Protein AF-A0AAU1I4X6-F1 (afdb_monomer_lite)

Radius of gyration: 29.29 Å; chains: 1; bounding box: 71×29×78 Å

Sequence (105 aa):
MSDTVPQPEVPAETEVEAEEATDPGLAVEPGYDPAAPAPLNVPRTPTGHADVDAQLERLGDADHLATDGHLEVYEDVHRGLRDALTALDARPGPPAPPSPYGNRS

Organism: NCBI:txid2903632

Structure (mmCIF, N/CA/C/O backbone):
data_AF-A0AAU1I4X6-F1
#
_entry.id   AF-A0AAU1I4X6-F1
#
loop_
_atom_site.group_PDB
_atom_site.id
_atom_site.type_symbol
_atom_site.label_atom_id
_atom_site.label_alt_id
_atom_site.label_comp_id
_atom_site.label_asym_id
_atom_site.label_entity_id
_atom_site.label_seq_id
_atom_site.pdbx_PDB_ins_code
_atom_site.Cartn_x
_atom_site.Cartn_y
_atom_site.Cartn_z
_atom_site.occupancy
_atom_site.B_iso_or_equiv
_atom_site.auth_seq_id
_atom_site.auth_comp_id
_atom_site.auth_asym_id
_atom_site.auth_atom_id
_atom_site.pdbx_PDB_model_num
ATOM 1 N N . MET A 1 1 ? 38.165 2.946 31.361 1.00 45.56 1 MET A N 1
ATOM 2 C CA . MET A 1 1 ? 38.197 2.052 30.189 1.00 45.56 1 MET A CA 1
ATOM 3 C C . MET A 1 1 ? 37.252 2.638 29.155 1.00 45.56 1 MET A C 1
ATOM 5 O O . MET A 1 1 ? 36.067 2.347 29.200 1.00 45.56 1 MET A O 1
ATOM 9 N N . SER A 1 2 ? 37.770 3.542 28.324 1.00 44.56 2 SER A N 1
ATOM 10 C CA . SER A 1 2 ? 37.081 4.081 27.150 1.00 44.56 2 SER A CA 1
ATOM 11 C C . SER A 1 2 ? 37.855 3.556 25.953 1.00 44.56 2 SER A C 1
ATOM 13 O O . SER A 1 2 ? 39.018 3.917 25.790 1.00 44.56 2 SER A O 1
ATOM 15 N N . ASP A 1 3 ? 37.253 2.641 25.206 1.00 54.19 3 ASP A N 1
ATOM 16 C CA . ASP A 1 3 ? 37.835 2.104 23.983 1.00 54.19 3 ASP A CA 1
ATOM 17 C C . ASP A 1 3 ? 37.463 3.055 22.840 1.00 54.19 3 ASP A C 1
ATOM 19 O O . ASP A 1 3 ? 36.285 3.266 22.545 1.00 54.19 3 ASP A O 1
ATOM 23 N N . THR A 1 4 ? 38.473 3.733 22.301 1.00 65.25 4 THR A N 1
ATOM 24 C CA . THR A 1 4 ? 38.367 4.641 21.160 1.00 65.25 4 THR A CA 1
ATOM 25 C C . THR A 1 4 ? 38.837 3.875 19.930 1.00 65.25 4 THR A C 1
ATOM 27 O O . THR A 1 4 ? 39.981 3.431 19.879 1.00 65.25 4 THR A O 1
ATOM 30 N N . VAL A 1 5 ? 37.967 3.703 18.937 1.00 67.12 5 VAL A N 1
ATOM 31 C CA . VAL A 1 5 ? 38.349 3.074 17.666 1.00 67.12 5 VAL A CA 1
ATOM 32 C C . VAL A 1 5 ? 39.086 4.115 16.805 1.00 67.12 5 VAL A C 1
ATOM 34 O O . VAL A 1 5 ? 38.565 5.222 16.642 1.00 67.12 5 VAL A O 1
ATOM 37 N N . PRO A 1 6 ? 40.283 3.814 16.263 1.00 61.41 6 PRO A N 1
ATOM 38 C CA . PRO A 1 6 ? 40.989 4.713 15.358 1.00 61.41 6 PRO A CA 1
ATOM 39 C C . PRO A 1 6 ? 40.329 4.744 13.971 1.00 61.41 6 PRO A C 1
ATOM 41 O O . PRO A 1 6 ? 39.999 3.703 13.404 1.00 61.41 6 PRO A O 1
ATOM 44 N N . GLN A 1 7 ? 40.159 5.950 13.423 1.00 53.56 7 GLN A N 1
ATOM 45 C CA . GLN A 1 7 ? 39.801 6.170 12.019 1.00 53.56 7 GLN A CA 1
ATOM 46 C C . GLN A 1 7 ? 41.013 5.860 11.125 1.00 53.56 7 GLN A C 1
ATOM 48 O O . GLN A 1 7 ? 42.114 6.301 11.459 1.00 53.56 7 GLN A O 1
ATOM 53 N N . PRO A 1 8 ? 40.849 5.148 9.996 1.00 53.06 8 PRO A N 1
ATOM 54 C CA . PRO A 1 8 ? 41.893 5.062 8.991 1.00 53.06 8 PRO A CA 1
ATOM 55 C C . PRO A 1 8 ? 42.028 6.406 8.272 1.00 53.06 8 PRO A C 1
ATOM 57 O O . PRO A 1 8 ? 41.074 6.971 7.736 1.00 53.06 8 PRO A O 1
ATOM 60 N N . GLU A 1 9 ? 43.251 6.901 8.308 1.00 50.00 9 GLU A N 1
ATOM 61 C CA . GLU A 1 9 ? 43.734 8.130 7.705 1.00 50.00 9 GLU A CA 1
ATOM 62 C C . GLU A 1 9 ? 43.762 7.931 6.185 1.00 50.00 9 GLU A C 1
ATOM 64 O O . GLU A 1 9 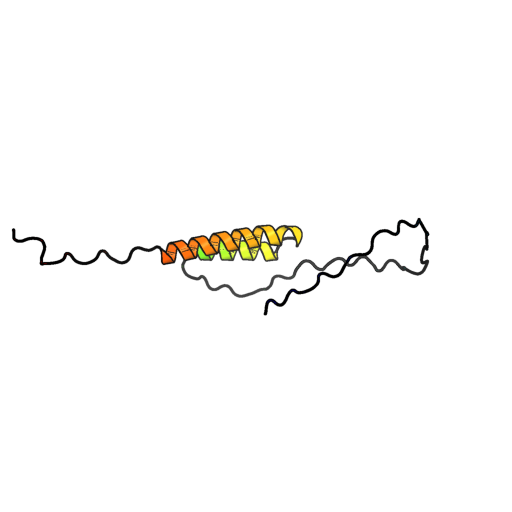? 44.464 7.055 5.680 1.00 50.00 9 GLU A O 1
ATOM 69 N N . VAL A 1 10 ? 42.965 8.705 5.449 1.00 58.47 10 VAL A N 1
ATOM 70 C CA . VAL A 1 10 ? 43.067 8.793 3.989 1.00 58.47 10 VAL A CA 1
ATOM 71 C C . VAL A 1 10 ? 44.317 9.609 3.637 1.00 58.47 10 VAL A C 1
ATOM 73 O O . VAL A 1 10 ? 44.383 10.783 4.008 1.00 58.47 10 VAL A O 1
ATOM 76 N N . PRO A 1 11 ? 45.330 9.042 2.954 1.00 47.28 11 PRO A N 1
ATOM 77 C CA . PRO A 1 11 ? 46.438 9.839 2.461 1.00 47.28 11 PRO A CA 1
ATOM 78 C C . PRO A 1 11 ? 45.969 10.681 1.276 1.00 47.28 11 PRO A C 1
ATOM 80 O O . PRO A 1 11 ? 45.245 10.214 0.396 1.00 47.28 11 PRO A O 1
ATOM 83 N N . ALA A 1 12 ? 46.406 11.933 1.297 1.00 47.03 12 ALA A N 1
ATOM 84 C CA . ALA A 1 12 ? 46.206 12.930 0.269 1.00 47.03 12 ALA A CA 1
ATOM 85 C C . ALA A 1 12 ? 46.861 12.545 -1.073 1.00 47.03 12 ALA A C 1
ATOM 87 O O . ALA A 1 12 ? 47.973 12.027 -1.105 1.00 47.03 12 ALA A O 1
ATOM 88 N N . GLU A 1 13 ? 46.142 12.903 -2.140 1.00 52.00 13 GLU A N 1
ATOM 89 C CA . GLU A 1 13 ? 46.628 13.409 -3.430 1.00 52.00 13 GLU A CA 1
ATOM 90 C C . GLU A 1 13 ? 47.544 12.514 -4.278 1.00 52.00 13 GLU A C 1
ATOM 92 O O . GLU A 1 13 ? 48.734 12.337 -4.025 1.00 52.00 13 GLU A O 1
ATOM 97 N N . THR A 1 14 ? 47.016 12.078 -5.423 1.00 38.91 14 THR A N 1
ATOM 98 C CA . THR A 1 14 ? 47.827 11.929 -6.633 1.00 38.91 14 THR A CA 1
ATOM 99 C C . THR A 1 14 ? 46.963 12.267 -7.849 1.00 38.91 14 THR A C 1
ATOM 101 O O . THR A 1 14 ? 46.150 11.465 -8.300 1.00 38.91 14 THR A O 1
ATOM 104 N N . GLU A 1 15 ? 47.126 13.487 -8.352 1.00 51.22 15 GLU A N 1
ATOM 105 C CA . GLU A 1 15 ? 46.785 13.856 -9.723 1.00 51.22 15 GLU A CA 1
ATOM 106 C C . GLU A 1 15 ? 47.957 13.406 -10.616 1.00 51.22 15 GLU A C 1
ATOM 108 O O . GLU A 1 15 ? 49.074 13.897 -10.472 1.00 51.22 15 GLU A O 1
ATOM 113 N N . VAL A 1 16 ? 47.718 12.418 -11.480 1.00 42.31 16 VAL A N 1
ATOM 114 C CA . VAL A 1 16 ? 48.504 12.090 -12.689 1.00 42.31 16 VAL A CA 1
ATOM 115 C C . VAL A 1 16 ? 47.456 11.584 -13.678 1.00 42.31 16 VAL A C 1
ATOM 117 O O . VAL A 1 16 ? 46.733 10.639 -13.384 1.00 42.31 16 VAL A O 1
ATOM 120 N N . GLU A 1 17 ? 47.070 12.419 -14.635 1.00 38.16 17 GLU A N 1
ATOM 121 C CA . GLU A 1 17 ? 47.650 12.480 -15.981 1.00 38.16 17 GLU A CA 1
ATOM 122 C C . GLU A 1 17 ? 47.114 11.359 -16.879 1.00 38.16 17 GLU A C 1
ATOM 124 O O . GLU A 1 17 ? 47.059 10.186 -16.524 1.00 38.16 17 GLU A O 1
ATOM 129 N N . ALA A 1 18 ? 46.633 11.784 -18.041 1.00 51.06 18 ALA A N 1
ATOM 130 C CA . ALA A 1 18 ? 46.027 10.949 -19.050 1.00 51.06 18 ALA A CA 1
ATOM 131 C C . ALA A 1 18 ? 47.028 9.920 -19.591 1.00 51.06 18 ALA A C 1
ATOM 133 O O . ALA A 1 18 ? 48.023 10.299 -20.200 1.00 51.06 18 ALA A O 1
ATOM 134 N N . GLU A 1 19 ? 46.696 8.636 -19.485 1.00 39.72 19 GLU A N 1
ATOM 135 C CA . GLU A 1 19 ? 47.188 7.631 -20.422 1.00 39.72 19 GLU A CA 1
ATOM 136 C C . GLU A 1 19 ? 46.006 6.885 -21.039 1.00 39.72 19 GLU A C 1
ATOM 138 O O . GLU A 1 19 ? 45.352 6.024 -20.452 1.00 39.72 19 GLU A O 1
ATOM 143 N N . GLU A 1 20 ? 45.739 7.292 -22.274 1.00 49.38 20 GLU A N 1
ATOM 144 C CA . GLU A 1 20 ? 45.074 6.541 -23.321 1.00 49.38 20 GLU A CA 1
ATOM 145 C C . GLU A 1 20 ? 45.750 5.168 -23.480 1.00 49.38 20 GLU A C 1
ATOM 147 O O . GLU A 1 20 ? 46.670 4.989 -24.270 1.00 49.38 20 GLU A O 1
ATOM 152 N N . ALA A 1 21 ? 45.285 4.171 -22.732 1.00 45.91 21 ALA A N 1
ATOM 153 C CA . ALA A 1 21 ? 45.481 2.769 -23.071 1.00 45.91 21 ALA A CA 1
ATOM 154 C C . ALA A 1 21 ? 44.177 2.264 -23.694 1.00 45.91 21 ALA A C 1
ATOM 156 O O . ALA A 1 21 ? 43.317 1.690 -23.028 1.00 45.91 21 ALA A O 1
ATOM 157 N N . THR A 1 22 ? 44.014 2.535 -24.991 1.00 44.44 22 THR A N 1
ATOM 158 C CA . THR A 1 22 ? 43.028 1.838 -25.821 1.00 44.44 22 THR A CA 1
ATOM 159 C C . THR A 1 22 ? 43.398 0.358 -25.817 1.00 44.44 22 THR A C 1
ATOM 161 O O . THR A 1 22 ? 44.318 -0.053 -26.520 1.00 44.44 22 THR A O 1
ATOM 164 N N . ASP A 1 23 ? 42.713 -0.433 -24.994 1.00 48.28 23 ASP A N 1
ATOM 165 C CA . ASP A 1 23 ? 42.717 -1.889 -25.081 1.00 48.28 23 ASP A CA 1
ATOM 166 C C . ASP A 1 23 ? 42.000 -2.285 -26.388 1.00 48.28 23 ASP A C 1
ATOM 168 O O . ASP A 1 23 ? 40.797 -2.040 -26.521 1.00 48.28 23 ASP A O 1
ATOM 172 N N . PRO A 1 24 ? 42.686 -2.859 -27.396 1.00 47.25 24 PRO A N 1
ATOM 173 C CA . PRO A 1 24 ? 42.050 -3.237 -28.654 1.00 47.25 24 PRO A CA 1
A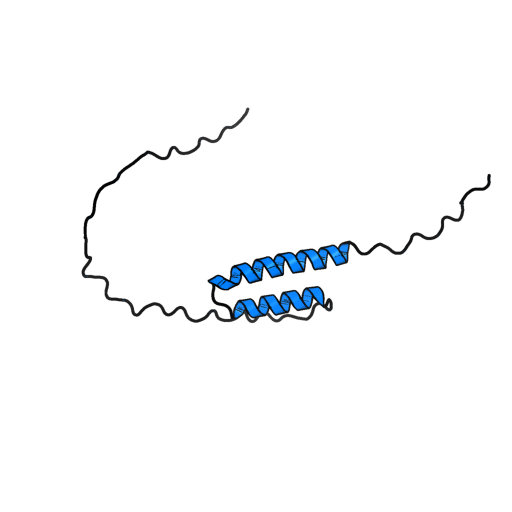TOM 174 C C . PRO A 1 24 ? 41.334 -4.600 -28.545 1.00 47.25 24 PRO A C 1
ATOM 176 O O . PRO A 1 24 ? 41.196 -5.302 -29.547 1.00 47.25 24 PRO A O 1
ATOM 179 N N . GLY A 1 25 ? 40.914 -5.003 -27.341 1.00 48.75 25 GLY A N 1
ATOM 180 C CA . GLY A 1 25 ? 40.322 -6.303 -27.035 1.00 48.75 25 GLY A CA 1
ATOM 181 C C . GLY A 1 25 ? 38.893 -6.261 -26.495 1.00 48.75 25 GLY A C 1
ATOM 182 O O . GLY A 1 25 ? 38.302 -7.324 -26.310 1.00 48.75 25 GLY A O 1
ATOM 183 N N . LEU A 1 26 ? 38.289 -5.085 -26.296 1.00 50.72 26 LEU A N 1
ATOM 184 C CA . LEU A 1 26 ? 36.858 -4.985 -26.001 1.00 50.72 26 LEU A CA 1
ATOM 185 C C . LEU A 1 26 ? 36.063 -5.135 -27.299 1.00 50.72 26 LEU A C 1
ATOM 187 O O . LEU A 1 26 ? 35.560 -4.171 -27.877 1.00 50.72 26 LEU A O 1
ATOM 191 N N . ALA A 1 27 ? 35.954 -6.380 -27.768 1.00 53.22 27 ALA A N 1
ATOM 192 C CA . ALA A 1 27 ? 34.805 -6.767 -28.565 1.00 53.22 27 ALA A CA 1
ATOM 193 C C . ALA A 1 27 ? 33.569 -6.241 -27.828 1.00 53.22 27 ALA A C 1
ATOM 195 O O . ALA A 1 27 ? 33.363 -6.557 -26.656 1.00 53.22 27 ALA A O 1
ATOM 196 N N . VAL A 1 28 ? 32.815 -5.362 -28.488 1.00 58.38 28 VAL A N 1
ATOM 197 C CA . VAL A 1 28 ? 31.534 -4.872 -27.993 1.00 58.38 28 VAL A CA 1
ATOM 198 C C . VAL A 1 28 ? 30.656 -6.104 -27.826 1.00 58.38 28 VAL A C 1
ATOM 200 O O . VAL A 1 28 ? 30.082 -6.600 -28.796 1.00 58.38 28 VAL A O 1
ATOM 203 N N . GLU A 1 29 ? 30.613 -6.634 -26.603 1.00 58.03 29 GLU A N 1
ATOM 204 C CA . GLU A 1 29 ? 29.566 -7.546 -26.173 1.00 58.03 29 GLU A CA 1
ATOM 205 C C . GLU A 1 29 ? 28.252 -6.873 -26.595 1.00 58.03 29 GLU A C 1
ATOM 207 O O . GLU A 1 29 ? 28.085 -5.672 -26.334 1.00 58.03 29 GLU A O 1
ATOM 212 N N . PRO A 1 30 ? 27.358 -7.571 -27.321 1.00 56.62 30 PRO A N 1
ATOM 213 C CA . PRO A 1 30 ? 26.077 -6.992 -27.692 1.00 56.62 30 PRO A CA 1
ATOM 214 C C . PRO A 1 30 ? 25.453 -6.481 -26.400 1.00 56.62 30 PRO A C 1
ATOM 216 O O . PRO A 1 30 ? 25.344 -7.247 -25.442 1.00 56.62 30 PRO A O 1
ATOM 219 N N . GLY A 1 31 ? 25.177 -5.171 -26.357 1.00 58.28 31 GLY A N 1
ATOM 220 C CA . GLY A 1 31 ? 24.792 -4.475 -25.137 1.00 58.28 31 GLY A CA 1
ATOM 221 C C . GLY A 1 31 ? 23.803 -5.321 -24.354 1.00 58.28 31 GLY A C 1
ATOM 222 O O . GLY A 1 31 ? 22.821 -5.788 -24.929 1.00 58.28 31 GLY A O 1
ATOM 223 N N . TYR A 1 32 ? 24.121 -5.582 -23.085 1.00 55.97 32 TYR A N 1
ATOM 224 C CA . TYR A 1 32 ? 23.215 -6.248 -22.164 1.00 55.97 32 TYR A CA 1
ATOM 225 C C . TYR A 1 3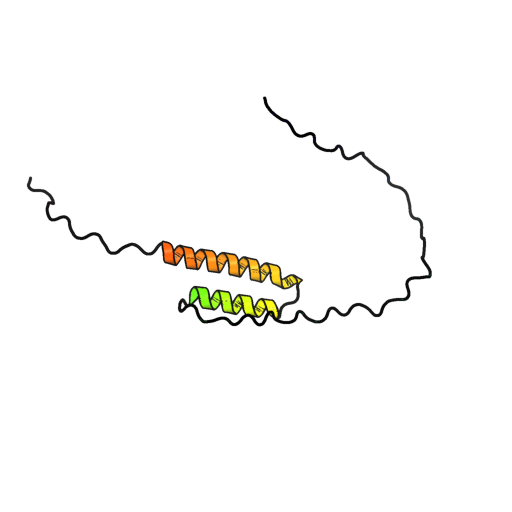2 ? 21.913 -5.452 -22.187 1.00 55.97 32 TYR A C 1
ATOM 227 O O . TYR A 1 32 ? 21.846 -4.374 -21.606 1.00 55.97 32 TYR A O 1
ATOM 235 N N . ASP A 1 33 ? 20.932 -5.935 -22.946 1.00 61.06 33 ASP A N 1
ATOM 236 C CA . ASP A 1 33 ? 19.565 -5.457 -22.888 1.00 61.06 33 ASP A CA 1
ATOM 237 C C . ASP A 1 33 ? 19.017 -6.087 -21.611 1.00 61.06 33 ASP A C 1
ATOM 239 O O . ASP A 1 33 ? 18.800 -7.308 -21.592 1.00 61.06 33 ASP A O 1
ATOM 243 N N . PRO A 1 34 ? 18.953 -5.342 -20.488 1.00 66.88 34 PRO A N 1
ATOM 244 C CA . PRO A 1 34 ? 18.471 -5.916 -19.252 1.00 66.88 34 PRO A CA 1
ATOM 245 C C . PRO A 1 34 ? 17.059 -6.407 -19.537 1.00 66.88 34 PRO A C 1
ATOM 247 O O . PRO A 1 34 ? 16.169 -5.609 -19.829 1.00 66.88 34 PRO A O 1
ATOM 250 N N . ALA A 1 35 ? 16.857 -7.725 -19.480 1.00 68.25 35 ALA A N 1
ATOM 251 C CA . ALA A 1 35 ? 15.521 -8.288 -19.559 1.00 68.25 35 ALA A CA 1
ATOM 252 C C . ALA A 1 35 ? 14.632 -7.499 -18.590 1.00 68.25 35 ALA A C 1
ATOM 254 O O . ALA A 1 35 ? 15.007 -7.322 -17.426 1.00 68.25 35 ALA A O 1
ATOM 255 N N . ALA A 1 36 ? 13.508 -6.972 -19.090 1.00 66.06 36 ALA A N 1
ATOM 256 C CA . ALA A 1 36 ? 12.591 -6.189 -18.271 1.00 66.06 36 ALA A CA 1
ATOM 257 C C . ALA A 1 36 ? 12.300 -6.957 -16.968 1.00 66.06 36 ALA A C 1
ATOM 259 O O . ALA A 1 36 ? 12.149 -8.185 -17.029 1.00 66.06 36 ALA A O 1
ATOM 260 N N . PRO A 1 37 ? 12.269 -6.280 -15.803 1.00 65.62 37 PRO A N 1
ATOM 261 C CA . PRO A 1 37 ? 12.103 -6.947 -14.518 1.00 65.62 37 PRO A CA 1
ATOM 262 C C . PRO A 1 37 ? 10.887 -7.874 -14.574 1.00 65.62 37 PRO A C 1
ATOM 264 O O . PRO A 1 37 ? 9.773 -7.455 -14.885 1.00 65.62 37 PRO A O 1
ATOM 267 N N . ALA A 1 38 ? 11.119 -9.168 -14.344 1.00 69.06 38 ALA A N 1
ATOM 268 C CA . ALA A 1 38 ? 10.036 -10.134 -14.293 1.00 69.06 38 ALA A CA 1
ATOM 269 C C . ALA A 1 38 ? 9.240 -9.907 -12.994 1.00 69.06 38 ALA A C 1
ATOM 271 O O . ALA A 1 38 ? 9.859 -9.811 -11.931 1.00 69.06 38 ALA A O 1
ATOM 272 N N . PRO A 1 39 ? 7.896 -9.844 -13.047 1.00 69.25 39 PRO A N 1
ATOM 273 C CA . PRO A 1 39 ? 7.083 -9.598 -11.861 1.00 69.25 39 PRO A CA 1
ATOM 274 C C . PRO A 1 39 ? 7.270 -10.716 -10.831 1.00 69.25 39 PRO A C 1
ATOM 276 O O . PRO A 1 39 ? 7.395 -11.894 -11.185 1.00 69.25 39 PRO A O 1
ATOM 279 N N . LEU A 1 40 ? 7.251 -10.366 -9.541 1.00 68.81 40 LEU A N 1
ATOM 280 C CA . LEU A 1 40 ? 7.533 -11.317 -8.458 1.00 68.81 40 LEU A CA 1
ATOM 281 C C . LEU A 1 40 ? 6.416 -12.359 -8.272 1.00 68.81 40 LEU A C 1
ATOM 283 O O . LEU A 1 40 ? 6.632 -13.376 -7.617 1.00 68.81 40 LEU A O 1
ATOM 287 N N . ASN A 1 41 ? 5.235 -12.133 -8.866 1.00 69.12 41 ASN A N 1
ATOM 288 C CA . ASN A 1 41 ? 4.086 -13.052 -8.873 1.00 69.12 41 ASN A CA 1
ATOM 289 C C . ASN A 1 41 ? 3.701 -13.579 -7.478 1.00 69.12 41 ASN A C 1
ATOM 291 O O . ASN A 1 41 ? 3.205 -14.700 -7.336 1.00 69.12 41 ASN A O 1
ATOM 295 N N . VAL A 1 42 ? 3.919 -12.778 -6.432 1.00 71.06 42 VAL A N 1
ATOM 296 C CA . VAL A 1 42 ? 3.526 -13.151 -5.073 1.00 71.06 42 VAL A CA 1
ATOM 297 C C . VAL A 1 42 ? 2.001 -13.044 -4.977 1.00 71.06 42 VAL A C 1
ATOM 299 O O . VAL A 1 42 ? 1.461 -11.949 -5.155 1.00 71.06 42 VAL A O 1
ATOM 302 N N . PRO A 1 43 ? 1.279 -14.145 -4.700 1.00 70.81 43 PRO A N 1
ATOM 303 C CA . PRO A 1 43 ? -0.172 -14.100 -4.599 1.00 70.81 43 PRO A CA 1
ATOM 304 C C . PRO A 1 43 ? -0.583 -13.218 -3.413 1.00 70.81 43 PRO A C 1
ATOM 306 O O . PRO A 1 43 ? -0.277 -13.526 -2.260 1.00 70.81 43 PRO A O 1
ATOM 309 N N . ARG A 1 44 ? -1.293 -12.119 -3.690 1.00 74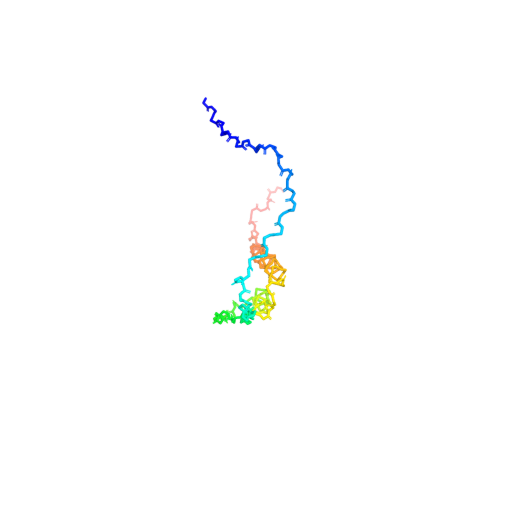.38 44 ARG A N 1
ATOM 310 C CA . ARG A 1 44 ? -1.841 -11.223 -2.663 1.00 74.38 44 ARG A CA 1
ATOM 311 C C . ARG A 1 44 ? -3.280 -11.623 -2.351 1.00 74.38 44 ARG A C 1
ATOM 313 O O . ARG A 1 44 ? -4.165 -11.503 -3.191 1.00 74.38 44 ARG A O 1
ATOM 320 N N . THR A 1 45 ? -3.507 -12.112 -1.135 1.00 79.81 45 THR A N 1
ATOM 321 C CA . THR A 1 45 ? -4.866 -12.275 -0.598 1.00 79.81 45 THR A CA 1
ATOM 322 C C . THR A 1 45 ? -5.284 -10.934 0.008 1.00 79.81 45 THR A C 1
ATOM 324 O O . THR A 1 45 ? -4.493 -10.391 0.783 1.00 79.81 45 THR A O 1
ATOM 327 N N . PRO A 1 46 ? -6.466 -10.380 -0.325 1.00 85.44 46 PRO A N 1
ATOM 328 C CA . PRO A 1 46 ? -6.912 -9.119 0.257 1.00 85.44 46 PRO A CA 1
ATOM 329 C C . PRO A 1 46 ? -6.976 -9.239 1.779 1.00 85.44 46 PRO A C 1
ATOM 331 O O . PRO A 1 46 ? -7.463 -10.233 2.323 1.00 85.44 46 PRO A O 1
ATOM 334 N N . THR A 1 47 ? -6.464 -8.223 2.461 1.00 84.56 47 THR A N 1
ATOM 335 C CA . THR A 1 47 ? -6.390 -8.178 3.925 1.00 84.56 47 THR A CA 1
ATOM 336 C C . THR A 1 47 ? -7.740 -7.829 4.549 1.00 84.56 47 THR A C 1
ATOM 338 O O . THR A 1 47 ? -7.968 -8.109 5.726 1.00 84.56 47 THR A O 1
ATOM 341 N N . GLY A 1 48 ? -8.650 -7.249 3.756 1.00 87.94 48 GLY A N 1
ATOM 342 C CA . GLY A 1 48 ? -9.959 -6.784 4.207 1.00 87.94 48 GLY A CA 1
ATOM 343 C C . GLY A 1 48 ? -9.926 -5.368 4.782 1.00 87.94 48 GLY A C 1
ATOM 344 O O . GLY A 1 48 ? -10.933 -4.909 5.323 1.00 87.94 48 GLY A O 1
ATOM 345 N N . HIS A 1 49 ? -8.794 -4.669 4.667 1.00 89.19 49 HIS A N 1
ATOM 346 C CA . HIS A 1 49 ? -8.656 -3.279 5.067 1.00 89.19 49 HIS A CA 1
ATOM 347 C C . HIS A 1 49 ? -8.289 -2.427 3.852 1.00 89.19 49 HIS A C 1
ATOM 349 O O . HIS A 1 49 ? -7.168 -2.495 3.359 1.00 89.19 49 HIS A O 1
ATOM 355 N N . ALA A 1 50 ? -9.247 -1.614 3.396 1.00 89.50 50 ALA A N 1
ATOM 356 C CA . ALA A 1 50 ? -9.160 -0.873 2.136 1.00 89.50 50 ALA A CA 1
ATOM 357 C C . ALA A 1 50 ? -7.877 -0.039 1.994 1.00 89.50 50 ALA A C 1
ATOM 359 O O . ALA A 1 50 ? -7.272 -0.049 0.927 1.00 89.50 50 ALA A O 1
ATOM 360 N N . ASP A 1 51 ? -7.433 0.624 3.066 1.00 88.25 51 ASP A N 1
ATOM 361 C CA . ASP A 1 51 ? -6.222 1.450 3.031 1.00 88.25 51 ASP A CA 1
ATOM 362 C C . ASP A 1 51 ? -4.960 0.600 2.840 1.00 88.25 51 ASP A C 1
ATOM 364 O O . ASP A 1 51 ? -4.089 0.953 2.054 1.00 88.25 51 ASP A O 1
ATOM 368 N N . VAL A 1 52 ? -4.876 -0.557 3.504 1.00 91.19 52 VAL A N 1
ATOM 369 C CA . VAL A 1 52 ? -3.757 -1.501 3.343 1.00 91.19 52 VAL A CA 1
ATOM 370 C C . VAL A 1 52 ? -3.796 -2.147 1.960 1.00 91.19 52 VAL A C 1
ATOM 372 O O . VAL A 1 52 ? -2.767 -2.239 1.295 1.00 91.19 52 VAL A O 1
ATOM 375 N N . ASP A 1 53 ? -4.982 -2.553 1.509 1.00 92.88 53 ASP A N 1
ATOM 376 C CA . ASP A 1 53 ? -5.172 -3.196 0.209 1.00 92.88 53 ASP A CA 1
ATOM 377 C C . ASP A 1 53 ? -4.803 -2.244 -0.948 1.00 92.88 53 ASP A C 1
ATOM 379 O O . ASP A 1 53 ? -4.132 -2.670 -1.888 1.00 92.88 53 ASP A O 1
ATOM 383 N N . ALA A 1 54 ? -5.114 -0.947 -0.837 1.00 91.88 54 ALA A N 1
ATOM 384 C CA . ALA A 1 54 ? -4.708 0.070 -1.810 1.00 91.88 54 ALA A CA 1
ATOM 385 C C . ALA A 1 54 ? -3.179 0.256 -1.885 1.00 91.88 54 ALA A C 1
ATOM 387 O O . ALA A 1 54 ? -2.617 0.384 -2.974 1.00 91.88 54 ALA A O 1
ATOM 388 N N . GLN A 1 55 ? -2.473 0.230 -0.746 1.00 91.25 55 GLN A N 1
ATOM 389 C CA . GLN A 1 55 ? -1.004 0.313 -0.743 1.00 91.25 55 GLN A CA 1
ATOM 390 C C . GLN A 1 55 ? -0.354 -0.937 -1.353 1.00 91.25 55 GLN A C 1
ATOM 392 O O . GLN A 1 55 ? 0.676 -0.847 -2.022 1.00 91.25 55 GLN A O 1
ATOM 397 N N . LEU A 1 56 ? -0.957 -2.112 -1.155 1.00 90.44 56 LEU A N 1
ATOM 398 C CA . LEU A 1 56 ? -0.484 -3.365 -1.745 1.00 90.44 56 LEU A CA 1
ATOM 399 C C . LEU A 1 56 ? -0.714 -3.435 -3.259 1.00 90.44 56 LEU A C 1
ATOM 401 O O . LEU A 1 56 ? 0.110 -4.020 -3.963 1.00 90.44 56 LEU A O 1
ATOM 405 N N . GLU A 1 57 ? -1.803 -2.847 -3.753 1.00 89.56 57 GLU A N 1
ATOM 406 C CA . GLU A 1 57 ? -2.052 -2.667 -5.187 1.00 89.56 57 GLU A CA 1
ATOM 407 C C . GLU A 1 57 ? -0.981 -1.763 -5.809 1.00 89.56 57 GLU A C 1
ATOM 409 O O . GLU A 1 57 ? -0.311 -2.177 -6.752 1.00 89.56 57 GLU A O 1
ATOM 414 N N . ARG A 1 58 ? -0.702 -0.609 -5.187 1.00 87.25 58 ARG A N 1
ATOM 415 C CA . ARG A 1 58 ? 0.348 0.325 -5.627 1.00 87.25 58 ARG A CA 1
ATOM 416 C C . ARG A 1 58 ? 1.749 -0.291 -5.614 1.00 87.25 58 ARG A C 1
ATOM 418 O O . ARG A 1 58 ? 2.577 0.008 -6.468 1.00 87.25 58 ARG A O 1
ATOM 425 N N . LEU A 1 59 ? 2.023 -1.190 -4.670 1.00 89.38 59 LEU A N 1
ATOM 426 C CA . LEU A 1 59 ? 3.259 -1.972 -4.668 1.00 89.38 59 LEU A CA 1
ATOM 427 C C . LEU A 1 59 ? 3.326 -2.964 -5.842 1.00 89.38 59 LEU A C 1
ATOM 429 O O . LEU A 1 59 ? 4.415 -3.319 -6.275 1.00 89.38 59 LEU A O 1
ATOM 433 N N . GLY A 1 60 ? 2.186 -3.435 -6.353 1.00 86.31 60 GLY A N 1
ATOM 434 C CA . GLY A 1 60 ? 2.118 -4.233 -7.579 1.00 86.31 60 GLY A CA 1
ATOM 435 C C . GLY A 1 60 ? 2.480 -3.442 -8.832 1.00 86.31 60 GLY A C 1
ATOM 436 O O . GLY A 1 60 ? 3.129 -3.993 -9.713 1.00 86.31 60 GLY A O 1
ATOM 437 N N . ASP A 1 61 ? 2.157 -2.150 -8.880 1.00 84.81 61 ASP A N 1
ATOM 438 C CA . ASP A 1 61 ? 2.552 -1.286 -9.999 1.00 84.81 61 ASP A CA 1
ATOM 439 C C . ASP A 1 61 ? 4.080 -1.123 -10.092 1.00 84.81 61 ASP A C 1
ATOM 441 O O . ASP A 1 61 ? 4.621 -0.992 -11.191 1.00 84.81 61 ASP A O 1
ATOM 445 N N . ALA A 1 62 ? 4.794 -1.192 -8.958 1.00 86.00 62 ALA A N 1
ATOM 446 C CA . ALA A 1 62 ? 6.257 -1.129 -8.923 1.00 86.00 62 ALA A CA 1
ATOM 447 C C . ALA A 1 62 ? 6.925 -2.265 -9.713 1.00 86.00 62 ALA A C 1
ATOM 449 O O . ALA A 1 62 ? 7.934 -2.017 -10.368 1.00 86.00 62 ALA A O 1
ATOM 450 N N . ASP A 1 63 ? 6.341 -3.471 -9.733 1.00 82.31 63 ASP A N 1
ATOM 451 C CA . ASP A 1 63 ? 6.863 -4.616 -10.501 1.00 82.31 63 ASP A CA 1
ATOM 452 C C . ASP A 1 63 ? 6.936 -4.316 -12.013 1.00 82.31 63 ASP A C 1
ATOM 454 O O . ASP A 1 63 ? 7.676 -4.973 -12.745 1.00 82.31 63 ASP A O 1
ATOM 458 N N . HIS A 1 64 ? 6.181 -3.320 -12.488 1.00 81.44 64 HIS A N 1
ATOM 459 C CA . HIS A 1 64 ? 6.139 -2.894 -13.886 1.00 81.44 64 HIS A CA 1
ATOM 460 C C . HIS A 1 64 ? 6.948 -1.624 -14.180 1.00 81.44 64 HIS A C 1
ATOM 462 O O . HIS A 1 64 ? 7.078 -1.241 -15.345 1.00 81.44 64 HIS A O 1
ATOM 468 N N . LEU A 1 65 ? 7.498 -0.963 -13.159 1.00 82.69 65 LEU A N 1
ATOM 469 C CA . LEU A 1 65 ? 8.326 0.226 -13.338 1.00 82.69 65 LEU A CA 1
ATOM 470 C C . LEU A 1 65 ? 9.769 -0.143 -13.703 1.00 82.69 65 LEU A C 1
ATOM 472 O O . LEU A 1 65 ? 10.261 -1.227 -13.390 1.00 82.69 65 LEU A O 1
ATOM 476 N N . ALA A 1 66 ? 10.474 0.794 -14.339 1.00 83.94 66 ALA A N 1
ATOM 477 C CA . ALA A 1 66 ? 11.931 0.739 -14.419 1.00 83.94 66 ALA A CA 1
ATOM 478 C C . ALA A 1 66 ? 12.542 0.971 -13.027 1.00 83.94 66 ALA A C 1
ATOM 480 O O . ALA A 1 66 ? 11.935 1.635 -12.185 1.00 83.94 66 ALA A O 1
ATOM 481 N N . THR A 1 67 ? 13.757 0.471 -12.802 1.00 81.19 67 THR A N 1
ATOM 482 C CA . THR A 1 67 ? 14.445 0.495 -11.498 1.00 81.19 67 THR A CA 1
ATOM 483 C C . THR A 1 67 ? 14.522 1.890 -10.869 1.00 81.19 67 THR A C 1
ATOM 485 O O . THR A 1 67 ? 14.395 2.018 -9.653 1.00 81.19 67 THR A O 1
ATOM 488 N N . ASP A 1 68 ? 14.645 2.942 -11.684 1.00 81.81 68 ASP A N 1
ATOM 489 C CA . ASP A 1 68 ? 14.690 4.333 -11.215 1.00 81.81 68 ASP A CA 1
ATOM 490 C C . ASP A 1 68 ? 13.387 4.776 -10.517 1.00 81.81 68 ASP A C 1
ATOM 492 O O . ASP A 1 68 ? 13.416 5.631 -9.637 1.00 81.81 68 ASP A O 1
ATOM 496 N N . GLY A 1 69 ? 12.244 4.167 -10.859 1.00 85.19 69 GLY A N 1
ATOM 497 C CA . GLY A 1 69 ? 10.935 4.464 -10.265 1.00 85.19 69 GLY A CA 1
ATOM 498 C C . GLY A 1 69 ? 10.565 3.594 -9.058 1.00 85.19 69 GLY A C 1
ATOM 499 O O . GLY A 1 69 ? 9.578 3.874 -8.379 1.00 85.19 69 GLY A O 1
ATOM 500 N N . HIS A 1 70 ? 11.331 2.538 -8.762 1.00 88.38 70 HIS A N 1
ATOM 501 C CA . HIS A 1 70 ? 10.991 1.590 -7.688 1.00 88.38 70 HIS A CA 1
ATOM 502 C C . HIS A 1 70 ? 11.107 2.225 -6.304 1.00 88.38 70 HIS A C 1
ATOM 504 O O . HIS A 1 70 ? 10.275 1.971 -5.433 1.00 88.38 70 HIS A O 1
ATOM 510 N N . LEU A 1 71 ? 12.125 3.065 -6.102 1.00 90.38 71 LEU A N 1
ATOM 511 C CA . LEU A 1 71 ? 12.418 3.665 -4.801 1.00 90.38 71 LEU A CA 1
ATOM 512 C C . LEU A 1 71 ? 11.305 4.621 -4.348 1.00 90.38 71 LEU A C 1
ATOM 514 O O . LEU A 1 71 ? 10.853 4.542 -3.209 1.00 90.38 71 LEU A O 1
ATOM 518 N N . GLU A 1 72 ? 10.814 5.473 -5.248 1.00 89.50 72 GLU A N 1
ATOM 519 C CA . GLU A 1 72 ? 9.728 6.415 -4.948 1.00 89.50 72 GLU A CA 1
ATOM 520 C C . GLU A 1 72 ? 8.428 5.690 -4.576 1.00 89.50 72 GLU A C 1
ATOM 522 O O . GLU A 1 72 ? 7.722 6.099 -3.650 1.00 89.50 72 GLU A O 1
ATOM 527 N N . VAL A 1 73 ? 8.122 4.581 -5.262 1.00 89.69 73 VAL A N 1
ATOM 528 C CA . VAL A 1 73 ? 6.949 3.764 -4.936 1.00 89.69 73 VAL A CA 1
ATOM 529 C C . VAL A 1 73 ? 7.129 3.051 -3.604 1.00 89.69 73 VAL A C 1
ATOM 531 O O . VAL A 1 73 ? 6.209 3.069 -2.787 1.00 89.69 73 VAL A O 1
ATOM 534 N N . TYR A 1 74 ? 8.304 2.472 -3.354 1.00 90.06 74 TYR A N 1
ATOM 535 C CA . TYR A 1 74 ? 8.579 1.757 -2.112 1.00 90.06 74 TYR A CA 1
ATOM 536 C C . TYR A 1 74 ? 8.437 2.660 -0.885 1.00 90.06 74 TYR A C 1
ATOM 538 O O . TYR A 1 74 ? 7.792 2.264 0.084 1.00 90.06 74 TYR A O 1
ATOM 546 N N . GLU A 1 75 ? 8.986 3.875 -0.934 1.00 94.88 75 GLU A N 1
ATOM 547 C CA . GLU A 1 75 ? 8.928 4.830 0.178 1.00 94.88 75 GLU A CA 1
ATOM 548 C C . GLU A 1 75 ? 7.504 5.320 0.458 1.00 94.88 75 GLU A C 1
ATOM 550 O O . GLU A 1 75 ? 7.075 5.378 1.615 1.00 94.88 75 GLU A O 1
ATOM 555 N N . ASP A 1 76 ? 6.741 5.631 -0.590 1.00 93.50 76 ASP A N 1
ATOM 556 C CA . ASP A 1 76 ? 5.349 6.058 -0.441 1.00 93.50 76 ASP A CA 1
ATOM 557 C C . ASP A 1 76 ? 4.466 4.928 0.112 1.00 93.50 76 ASP A C 1
ATOM 559 O O . ASP A 1 76 ? 3.726 5.144 1.073 1.00 93.50 76 ASP A O 1
ATOM 563 N N . VAL A 1 77 ? 4.641 3.694 -0.380 1.00 94.38 77 V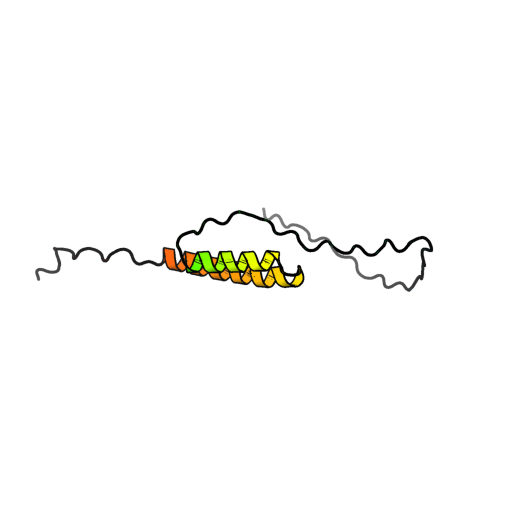AL A N 1
ATOM 564 C CA . VAL A 1 77 ? 3.972 2.502 0.171 1.00 94.38 77 VAL A CA 1
ATOM 565 C C . VAL A 1 77 ? 4.369 2.280 1.632 1.00 94.38 77 VAL A C 1
ATOM 567 O O . VAL A 1 77 ? 3.511 1.998 2.471 1.00 94.38 77 VAL A O 1
ATOM 570 N N . HIS A 1 78 ? 5.651 2.436 1.976 1.00 95.00 78 HIS A N 1
ATOM 571 C CA . HIS A 1 78 ? 6.124 2.288 3.354 1.00 95.00 78 HIS A CA 1
ATOM 572 C C . HIS A 1 78 ? 5.496 3.316 4.295 1.00 95.00 78 HIS 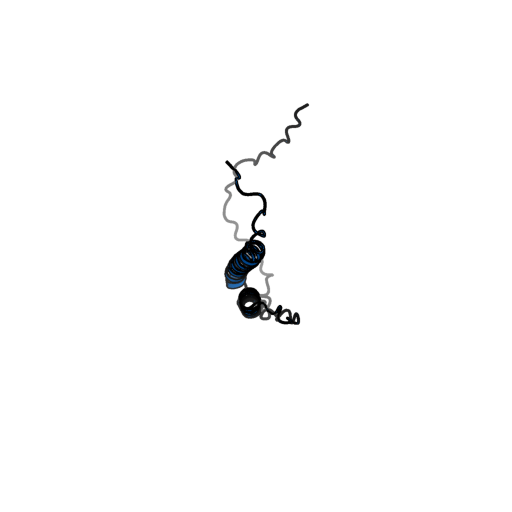A C 1
ATOM 574 O O . HIS A 1 78 ? 5.136 2.984 5.429 1.00 95.00 78 HIS A O 1
ATOM 580 N N . ARG A 1 79 ? 5.369 4.570 3.846 1.00 94.75 79 ARG A N 1
ATOM 581 C CA . ARG A 1 79 ? 4.703 5.621 4.618 1.00 94.75 79 ARG A CA 1
ATOM 582 C C . ARG A 1 79 ? 3.208 5.330 4.753 1.00 94.75 79 ARG A C 1
ATOM 584 O O . ARG A 1 79 ? 2.723 5.295 5.881 1.00 94.75 79 ARG A O 1
ATOM 591 N N . GLY A 1 80 ? 2.514 5.031 3.656 1.00 93.75 80 GLY A N 1
ATOM 592 C CA . GLY A 1 80 ? 1.079 4.742 3.660 1.00 93.75 80 GLY A CA 1
ATOM 593 C C . GLY A 1 80 ? 0.709 3.540 4.532 1.00 93.75 80 GLY A C 1
ATOM 594 O O . GLY A 1 80 ? -0.246 3.602 5.305 1.00 93.75 80 GLY A O 1
ATOM 595 N N . LEU A 1 81 ? 1.505 2.466 4.489 1.00 95.12 81 LEU A N 1
ATOM 596 C CA . LEU A 1 81 ? 1.283 1.293 5.335 1.00 95.12 81 LEU A CA 1
ATOM 597 C C . LEU A 1 81 ? 1.503 1.611 6.819 1.00 95.12 81 LEU A C 1
ATOM 599 O O . LEU A 1 81 ? 0.721 1.177 7.665 1.00 95.12 81 LEU A O 1
ATOM 603 N N . ARG A 1 82 ? 2.542 2.388 7.152 1.00 95.12 82 ARG A N 1
ATOM 604 C CA . ARG A 1 82 ? 2.791 2.825 8.533 1.00 95.12 82 ARG A CA 1
ATOM 605 C C . ARG A 1 82 ? 1.625 3.655 9.068 1.00 95.12 82 ARG A C 1
ATOM 607 O O . ARG A 1 82 ? 1.203 3.433 10.203 1.00 95.12 82 ARG A O 1
ATOM 614 N N . ASP A 1 83 ? 1.099 4.570 8.264 1.00 94.38 83 ASP A N 1
ATOM 615 C CA . ASP A 1 83 ? -0.014 5.433 8.657 1.00 94.38 83 ASP A CA 1
ATOM 616 C C . ASP A 1 83 ? -1.303 4.622 8.858 1.00 94.38 83 ASP A C 1
ATOM 618 O O . ASP A 1 83 ? -1.961 4.766 9.890 1.00 94.38 83 ASP A O 1
ATOM 622 N N . ALA A 1 84 ? -1.616 3.693 7.947 1.00 93.56 84 ALA A N 1
ATOM 623 C CA . ALA A 1 84 ? -2.773 2.802 8.073 1.00 93.56 84 ALA A CA 1
ATOM 624 C C . ALA A 1 84 ? -2.700 1.929 9.341 1.00 93.56 84 ALA A C 1
ATOM 626 O O . ALA A 1 84 ? -3.668 1.822 10.097 1.00 93.56 84 ALA A O 1
ATOM 627 N N . LEU A 1 85 ? -1.533 1.345 9.626 1.00 92.62 85 LEU A N 1
ATOM 628 C CA . LEU A 1 85 ? -1.328 0.543 10.835 1.00 92.62 85 LEU A CA 1
ATOM 629 C C . LEU A 1 85 ? -1.406 1.390 12.111 1.00 92.62 85 LEU A C 1
ATOM 631 O O . LEU A 1 85 ? -1.996 0.958 13.101 1.00 92.62 85 LEU A O 1
ATOM 635 N N . THR A 1 86 ? -0.878 2.613 12.078 1.00 92.38 86 THR A N 1
ATOM 636 C CA . THR A 1 86 ? -0.991 3.564 13.192 1.00 92.38 86 THR A CA 1
ATOM 637 C C . THR A 1 86 ? -2.452 3.939 13.447 1.00 92.38 86 THR A C 1
ATOM 639 O O . THR A 1 86 ? -2.887 3.987 14.595 1.00 92.38 86 THR A O 1
ATOM 642 N N . ALA A 1 87 ? -3.247 4.154 12.396 1.00 89.69 87 ALA A N 1
ATOM 643 C CA . ALA A 1 87 ? -4.674 4.445 12.520 1.00 89.69 87 ALA A CA 1
ATOM 644 C C . ALA A 1 87 ? -5.461 3.270 13.126 1.00 89.69 87 ALA A C 1
ATOM 646 O O . ALA A 1 87 ? -6.372 3.478 13.932 1.00 89.69 87 ALA A O 1
ATOM 647 N N . LEU A 1 88 ? -5.094 2.031 12.783 1.00 88.88 88 LEU A N 1
ATOM 648 C CA . LEU A 1 88 ? -5.683 0.839 13.391 1.00 88.88 88 LEU A CA 1
ATOM 649 C C . LEU A 1 88 ? -5.382 0.735 14.886 1.00 88.88 88 LEU A C 1
ATOM 651 O O . LEU A 1 88 ? -6.281 0.336 15.633 1.00 88.88 88 LEU A O 1
ATOM 655 N N . ASP A 1 89 ? -4.157 1.079 15.288 1.00 88.88 89 ASP A N 1
ATOM 656 C CA . ASP A 1 89 ? -3.692 1.079 16.680 1.00 88.88 89 ASP A CA 1
ATOM 657 C C . ASP A 1 89 ? -4.334 2.210 17.500 1.00 88.88 89 ASP A C 1
ATOM 659 O O . ASP A 1 89 ? -4.712 2.027 18.654 1.00 88.88 89 ASP A O 1
ATOM 663 N N . ALA A 1 90 ? -4.572 3.364 16.872 1.00 86.56 90 ALA A N 1
ATOM 664 C CA . ALA A 1 90 ? -5.166 4.535 17.510 1.00 86.56 90 ALA A CA 1
ATOM 665 C C . ALA A 1 90 ? -6.674 4.417 17.798 1.00 86.56 90 ALA A C 1
ATOM 667 O O . ALA A 1 90 ? -7.247 5.350 18.368 1.00 86.56 90 ALA A O 1
ATOM 668 N N . ARG A 1 91 ? -7.348 3.316 17.419 1.00 77.75 91 ARG A N 1
ATOM 669 C CA . ARG A 1 91 ? -8.785 3.131 17.693 1.00 77.75 91 ARG A CA 1
ATOM 670 C C . ARG A 1 91 ? -9.043 3.219 19.203 1.00 77.75 91 ARG A C 1
ATOM 672 O O . ARG A 1 91 ? -8.619 2.323 19.935 1.00 77.75 91 ARG A O 1
ATOM 679 N N . PRO A 1 92 ? -9.772 4.247 19.687 1.00 71.69 92 PRO A N 1
ATOM 680 C CA . PRO A 1 92 ? -10.091 4.361 21.100 1.00 71.69 92 PRO A CA 1
ATOM 681 C C . PRO A 1 92 ? -10.861 3.120 21.545 1.00 71.69 92 PRO A C 1
ATOM 683 O O . PRO A 1 92 ? -11.853 2.738 20.915 1.00 71.69 92 PRO A O 1
ATOM 686 N N . GLY A 1 93 ? -10.407 2.490 22.629 1.00 69.38 93 GLY A N 1
ATOM 687 C CA . GLY A 1 93 ? -11.170 1.427 23.273 1.00 69.38 93 GLY A CA 1
ATOM 688 C C . GLY A 1 93 ? -12.580 1.921 23.628 1.00 69.38 93 GLY A C 1
ATOM 689 O O . GLY A 1 93 ? -12.763 3.124 23.852 1.00 69.38 93 GLY A O 1
ATOM 690 N N . PRO A 1 94 ? -13.588 1.029 23.658 1.00 72.69 94 PRO A N 1
ATOM 691 C CA . PRO A 1 94 ? -14.957 1.412 23.990 1.00 72.69 94 PRO A CA 1
ATOM 692 C C . PRO A 1 94 ? -14.980 2.240 25.285 1.00 72.69 94 PRO A C 1
ATOM 694 O O . PRO A 1 94 ? -14.218 1.930 26.208 1.00 72.69 94 PRO A O 1
ATOM 697 N N . PRO A 1 95 ? -15.810 3.301 25.359 1.00 76.06 95 PRO A N 1
ATOM 698 C CA . PRO A 1 95 ? -15.817 4.195 26.509 1.00 76.06 95 PRO A CA 1
ATOM 699 C C . PRO A 1 95 ? -16.018 3.386 27.790 1.00 76.06 95 PRO A C 1
ATOM 701 O O . PRO A 1 95 ? -16.892 2.517 27.853 1.00 76.06 95 PRO A O 1
ATOM 704 N N . ALA A 1 96 ? -15.185 3.658 28.798 1.00 77.25 96 ALA A N 1
ATOM 705 C CA . ALA A 1 96 ? -15.278 2.980 30.082 1.00 77.25 96 ALA A CA 1
ATOM 706 C C . ALA A 1 96 ? -16.702 3.140 30.651 1.00 77.25 96 ALA A C 1
ATOM 708 O O . ALA A 1 96 ? -17.270 4.236 30.565 1.00 77.25 96 ALA A O 1
ATOM 709 N N . PRO A 1 97 ? -17.298 2.075 31.221 1.00 78.50 97 PRO A N 1
ATOM 710 C CA . PRO A 1 97 ? -18.630 2.163 31.799 1.00 78.50 97 PRO A CA 1
ATOM 711 C C . PRO A 1 97 ? -18.657 3.228 32.908 1.00 78.50 97 PRO A C 1
ATOM 713 O O . PRO A 1 97 ? -17.661 3.397 33.621 1.00 78.50 97 PRO A O 1
ATOM 716 N N . PRO A 1 98 ? -19.778 3.953 33.074 1.00 79.25 98 PRO A N 1
ATOM 717 C CA . PRO A 1 98 ? -19.889 4.986 34.095 1.00 79.25 98 PRO A CA 1
ATOM 718 C C . PRO A 1 98 ? -19.622 4.391 35.483 1.00 79.25 98 PRO A C 1
ATOM 720 O O . PRO A 1 98 ? -20.227 3.388 35.863 1.00 79.25 98 PRO A O 1
ATOM 723 N N . SER A 1 99 ? -18.710 5.009 36.244 1.00 78.75 99 SER A N 1
ATOM 724 C CA . SER A 1 99 ? -18.428 4.595 37.621 1.00 78.75 99 SER A CA 1
ATOM 725 C C . SER A 1 99 ? -19.671 4.833 38.492 1.00 78.75 99 SER A C 1
ATOM 727 O O . SER A 1 99 ? -20.121 5.977 38.594 1.00 78.75 99 SER A O 1
ATOM 729 N N . PRO A 1 100 ? -20.230 3.801 39.153 1.00 74.69 100 PRO A N 1
ATOM 730 C CA . PRO A 1 100 ? -21.457 3.924 39.947 1.00 74.69 100 PRO A CA 1
ATOM 731 C C . PRO A 1 100 ? -21.279 4.726 41.251 1.00 74.69 100 PRO A C 1
ATOM 733 O O . PRO A 1 100 ? -22.246 4.929 41.983 1.00 74.69 100 PRO A O 1
ATOM 736 N N . TYR A 1 101 ? -20.066 5.205 41.546 1.00 75.00 101 TYR A N 1
ATOM 737 C CA . TYR A 1 101 ? -19.723 5.916 42.780 1.00 75.00 101 TYR A CA 1
ATOM 738 C C . TYR A 1 101 ? -19.257 7.356 42.506 1.00 75.00 101 TYR A C 1
ATOM 740 O O . TYR A 1 101 ? -18.231 7.799 43.012 1.00 75.00 101 TYR A O 1
ATOM 748 N N . GLY A 1 102 ? -19.997 8.096 41.679 1.00 65.62 102 GLY A N 1
ATOM 749 C CA . GLY A 1 102 ? -19.809 9.537 41.495 1.00 65.62 102 GLY A CA 1
ATOM 750 C C . GLY A 1 102 ? -20.559 10.348 42.556 1.00 65.62 102 GLY A C 1
ATOM 751 O O . GLY A 1 102 ? -21.745 10.609 42.402 1.00 65.62 102 GLY A O 1
ATOM 752 N N . ASN A 1 103 ? -19.844 10.760 43.604 1.00 61.22 103 ASN A N 1
ATOM 753 C CA . ASN A 1 103 ? -20.101 11.940 44.445 1.00 61.22 103 ASN A CA 1
ATOM 754 C C . ASN A 1 103 ? -21.445 11.999 45.203 1.00 61.22 103 ASN A C 1
ATOM 756 O O . ASN A 1 103 ? -22.340 12.771 44.868 1.00 61.22 103 ASN A O 1
ATOM 760 N N . ARG A 1 104 ? -21.536 11.264 46.323 1.00 61.34 104 ARG A N 1
ATOM 761 C CA . ARG A 1 104 ? -22.318 11.749 47.475 1.00 61.34 104 ARG A CA 1
ATOM 762 C C . ARG A 1 104 ? -21.469 12.790 48.201 1.00 61.34 104 ARG A C 1
ATOM 764 O O . ARG A 1 104 ? -20.493 12.435 48.858 1.00 61.34 104 ARG A O 1
ATOM 771 N N . SER A 1 105 ? -21.817 14.058 48.063 1.00 62.47 105 SER A N 1
ATOM 772 C CA . SER A 1 105 ? -21.395 15.137 48.960 1.00 62.47 105 SER A CA 1
ATOM 773 C C . SER A 1 105 ? -22.570 16.074 49.154 1.00 62.47 105 SER A C 1
ATOM 775 O O . SER A 1 105 ? -23.260 16.336 48.144 1.00 62.47 105 SER A O 1
#

pLDDT: mean 72.7, std 17.05, range [38.16, 95.12]

Foldseek 3Di:
DDDDDDDDDDDDDDDDDDDPPPPVPPPPPPPCPPDQQDAPPDDDDDPPQPQLNVLVVLLSVLSRDDPVCNVVSVVVSVVSNVVSVVVVVPPDDDPDPDDPDPDDD

Secondary structure (DSSP, 8-state):
---PPPPPPPPP-----------TT---------PPPPP--------S-HHHHHHHHHHHHHTTS-HHHHHHHHHHHHHHHHHHHHHHHT-PPPPPPPPS-----